Protein AF-A0A8J1JTR0-F1 (afdb_monomer)

pLDDT: mean 87.23, std 12.17, range [31.66, 98.0]

Secondary structure (DSSP, 8-state):
----EEEEEESSS--EEEEE--TTS--------TT--SSEEEEEEE--PPP----TT--PPP---EEEEEEPPP-TTS-EEEEPP--SPPPTTPPPPPPEEEE--HHHHTT-SEEEEEEEEEETTEEEEEEEEEEEPPP----

Foldseek 3Di:
DDKFKKKKAKADPRDIDIFIADPVRDTDDDDDCPPPPDQKMKIKIWGDDWDPDPDPDDDIDDTDMDIDMDGDDDDPQPKDKDWDDDPDDDDPPDDDDIDMDIDAHCSRQPPPQKDKDKDFDDDPHDTPDIDIDIDGDDPPPDD

Radius of gyration: 22.19 Å; Cα contacts (8 Å, |Δi|>4): 187; chains: 1; bounding box: 41×45×72 Å

Mean predicted aligned error: 8.02 Å

Structure (mmCIF, N/CA/C/O backbone):
data_AF-A0A8J1JTR0-F1
#
_entry.id   AF-A0A8J1JTR0-F1
#
loop_
_atom_site.group_PDB
_atom_site.id
_atom_site.type_symbol
_atom_site.label_atom_id
_atom_site.label_alt_id
_atom_site.label_comp_id
_atom_site.label_asym_id
_atom_site.label_entity_id
_atom_site.label_seq_id
_atom_site.pdbx_PDB_ins_code
_atom_site.Cartn_x
_atom_site.Cartn_y
_atom_site.Cartn_z
_atom_site.occupancy
_atom_site.B_iso_or_equiv
_atom_site.auth_seq_id
_atom_site.auth_comp_id
_atom_site.auth_asym_id
_atom_site.auth_atom_id
_atom_site.pdbx_PDB_model_num
ATOM 1 N N . MET A 1 1 ? 17.640 -13.685 -18.617 1.00 59.66 1 MET A N 1
ATOM 2 C CA . MET A 1 1 ? 17.590 -12.347 -19.247 1.00 59.66 1 MET A CA 1
ATOM 3 C C . MET A 1 1 ? 18.596 -11.450 -18.536 1.00 59.66 1 MET A C 1
ATOM 5 O O . MET A 1 1 ? 18.979 -11.799 -17.424 1.00 59.66 1 MET A O 1
ATOM 9 N N . SER A 1 2 ? 19.084 -10.385 -19.178 1.00 79.81 2 SER A N 1
ATOM 10 C CA . SER A 1 2 ? 19.963 -9.410 -18.512 1.00 79.81 2 SER A CA 1
ATOM 11 C C . SER A 1 2 ? 19.136 -8.484 -17.628 1.00 79.81 2 SER A C 1
ATOM 13 O O . SER A 1 2 ? 17.983 -8.205 -17.948 1.00 79.81 2 SER A O 1
ATOM 15 N N . ASN A 1 3 ? 19.740 -8.005 -16.547 1.00 87.62 3 ASN A N 1
ATOM 16 C CA . ASN A 1 3 ? 19.171 -6.945 -15.732 1.00 87.62 3 ASN A CA 1
ATOM 17 C C . ASN A 1 3 ? 19.121 -5.650 -16.552 1.00 87.62 3 ASN A C 1
ATOM 19 O O . ASN A 1 3 ? 20.090 -5.308 -17.235 1.00 87.62 3 ASN A O 1
ATOM 23 N N . GLU A 1 4 ? 18.008 -4.933 -16.467 1.00 90.00 4 GLU A N 1
ATOM 24 C CA . GLU A 1 4 ? 17.755 -3.708 -17.221 1.00 90.00 4 GLU A CA 1
ATOM 25 C C . GLU A 1 4 ? 17.312 -2.588 -16.274 1.00 90.00 4 GLU A C 1
ATOM 27 O O . GLU A 1 4 ? 16.710 -2.836 -15.229 1.00 90.00 4 GLU A O 1
ATOM 32 N N . THR A 1 5 ? 17.608 -1.342 -16.637 1.00 92.56 5 THR A N 1
ATOM 33 C CA . THR A 1 5 ? 17.297 -0.177 -15.802 1.00 92.56 5 THR A CA 1
ATOM 34 C C . THR A 1 5 ? 15.943 0.420 -16.173 1.00 92.56 5 THR A C 1
ATOM 36 O O . THR A 1 5 ? 15.701 0.737 -17.338 1.00 92.56 5 THR A O 1
ATOM 39 N N . VAL A 1 6 ? 15.089 0.636 -15.174 1.00 93.75 6 VAL A N 1
ATOM 40 C CA . VAL A 1 6 ? 13.777 1.284 -15.299 1.00 93.75 6 VAL A CA 1
ATOM 41 C C . VAL A 1 6 ? 13.750 2.522 -14.408 1.00 93.75 6 VAL A C 1
ATOM 43 O O . VAL A 1 6 ? 14.215 2.488 -13.267 1.00 93.75 6 VAL A O 1
ATOM 46 N N . VAL A 1 7 ? 13.195 3.618 -14.921 1.00 94.75 7 VAL A N 1
ATOM 47 C CA . VAL A 1 7 ? 13.020 4.864 -14.165 1.00 94.75 7 VAL A CA 1
ATOM 48 C C . VAL A 1 7 ? 11.548 5.028 -13.809 1.00 94.75 7 VAL A C 1
ATOM 50 O O . VAL A 1 7 ? 10.679 4.995 -14.681 1.00 94.75 7 VAL A O 1
ATOM 53 N N . VAL A 1 8 ? 11.269 5.211 -12.520 1.00 95.44 8 VAL A N 1
ATOM 54 C CA . VAL A 1 8 ? 9.927 5.460 -11.990 1.00 95.44 8 VAL A CA 1
ATOM 55 C C . VAL A 1 8 ? 9.826 6.923 -11.581 1.00 95.44 8 VAL A C 1
ATOM 57 O O . VAL A 1 8 ? 10.503 7.364 -10.658 1.00 95.44 8 VAL A O 1
ATOM 60 N N . TYR A 1 9 ? 8.962 7.669 -12.258 1.00 94.00 9 TYR A N 1
ATOM 61 C CA . TYR A 1 9 ? 8.624 9.052 -11.947 1.00 94.00 9 TYR A CA 1
ATOM 62 C C . TYR A 1 9 ? 7.397 9.093 -11.040 1.00 94.00 9 TYR A C 1
ATOM 64 O O . TYR A 1 9 ? 6.421 8.375 -11.274 1.00 94.00 9 TYR A O 1
ATOM 72 N N . VAL A 1 10 ? 7.431 9.956 -10.030 1.00 92.56 10 VAL A N 1
ATOM 73 C CA . VAL A 1 10 ? 6.381 10.088 -9.020 1.00 92.56 10 VAL A CA 1
ATOM 74 C C . VAL A 1 10 ? 5.921 11.538 -8.962 1.00 92.56 10 VAL A C 1
ATOM 76 O O . VAL A 1 10 ? 6.723 12.451 -8.816 1.00 92.56 10 VAL A O 1
ATOM 79 N N . GLY A 1 11 ? 4.615 11.756 -9.076 1.00 87.88 11 GLY A N 1
ATOM 80 C CA . GLY A 1 11 ? 4.034 13.091 -9.117 1.00 87.88 11 GLY A CA 1
ATOM 81 C C . GLY A 1 11 ? 4.270 13.804 -10.451 1.00 87.88 11 GLY A C 1
ATOM 82 O O . GLY A 1 11 ? 4.359 13.185 -11.513 1.00 87.88 11 GLY A O 1
ATOM 83 N N . ASN A 1 12 ? 4.299 15.136 -10.392 1.00 81.12 12 ASN A N 1
ATOM 84 C CA . ASN A 1 12 ? 4.474 16.018 -11.553 1.00 81.12 12 ASN A CA 1
ATOM 85 C C . ASN A 1 12 ? 5.663 16.980 -11.396 1.00 81.12 12 ASN A C 1
ATOM 87 O O . ASN A 1 12 ? 5.886 17.806 -12.275 1.00 81.12 12 ASN A O 1
ATOM 91 N N . ASP A 1 13 ? 6.400 16.897 -10.290 1.00 82.62 13 ASP A N 1
ATOM 92 C CA . ASP A 1 13 ? 7.518 17.789 -9.957 1.00 82.62 13 ASP A CA 1
ATOM 93 C C . ASP A 1 13 ? 8.872 17.296 -10.501 1.00 82.62 13 ASP A C 1
ATOM 95 O O . ASP A 1 13 ? 9.885 17.972 -10.351 1.00 82.62 13 ASP A O 1
ATOM 99 N N . GLY A 1 14 ? 8.885 16.137 -11.166 1.00 79.75 14 GLY A N 1
ATOM 100 C CA . GLY A 1 14 ? 10.085 15.531 -11.739 1.00 79.75 14 GLY A CA 1
ATOM 101 C C . GLY A 1 14 ? 10.805 14.550 -10.812 1.00 79.75 14 GLY A C 1
ATOM 102 O O . GLY A 1 14 ? 11.809 13.971 -11.239 1.00 79.75 14 GLY A O 1
ATOM 103 N N . THR A 1 15 ? 10.294 14.311 -9.597 1.00 90.25 15 THR A N 1
ATOM 104 C CA . THR A 1 15 ? 10.827 13.290 -8.683 1.00 90.25 15 THR A CA 1
ATOM 105 C C . THR A 1 15 ? 10.875 11.928 -9.373 1.00 90.25 15 THR A C 1
ATOM 107 O O . THR A 1 15 ? 9.874 11.461 -9.924 1.00 90.25 15 THR A O 1
ATOM 110 N N . ASN A 1 16 ? 12.043 11.282 -9.362 1.00 93.81 16 ASN A N 1
ATOM 111 C CA . ASN A 1 16 ? 12.234 9.978 -9.982 1.00 93.81 16 ASN A CA 1
ATOM 112 C C . ASN A 1 16 ? 13.205 9.086 -9.207 1.00 93.81 16 ASN A C 1
ATOM 114 O O . ASN A 1 16 ? 14.038 9.561 -8.437 1.00 93.81 16 ASN A O 1
ATOM 118 N N . PHE A 1 17 ? 13.065 7.784 -9.433 1.00 94.06 17 PHE A N 1
ATOM 119 C CA . PHE A 1 17 ? 13.862 6.740 -8.809 1.00 94.06 17 PHE A CA 1
ATOM 120 C C . PHE A 1 17 ? 14.268 5.704 -9.854 1.00 94.06 17 PHE A C 1
ATOM 122 O O . PHE A 1 17 ? 13.467 5.316 -10.708 1.00 94.06 17 PHE A O 1
ATOM 129 N N . THR A 1 18 ? 15.513 5.248 -9.767 1.00 94.88 18 THR A N 1
ATOM 130 C CA . THR A 1 18 ? 16.089 4.279 -10.699 1.00 94.88 18 THR A CA 1
ATOM 131 C C . THR A 1 18 ? 16.103 2.898 -10.064 1.00 94.88 18 THR A C 1
ATOM 133 O O . THR A 1 18 ? 16.643 2.722 -8.972 1.00 94.88 18 THR A O 1
ATOM 136 N N . TYR A 1 19 ? 15.550 1.918 -10.773 1.00 94.38 19 TYR A N 1
ATOM 137 C CA . TYR A 1 19 ? 15.502 0.521 -10.357 1.00 94.38 19 TYR A CA 1
ATOM 138 C C . TYR A 1 19 ? 16.094 -0.381 -11.430 1.00 94.38 19 TYR A C 1
ATOM 140 O O . TYR A 1 19 ? 16.137 -0.031 -12.610 1.00 94.38 19 TYR A O 1
ATOM 148 N N . THR A 1 20 ? 16.517 -1.565 -11.006 1.00 93.81 20 THR A N 1
ATOM 149 C CA . THR A 1 20 ? 17.078 -2.588 -11.883 1.00 93.81 20 THR A CA 1
ATOM 150 C C . THR A 1 20 ? 16.189 -3.820 -11.828 1.00 93.81 20 THR A C 1
ATOM 152 O O . THR A 1 20 ? 15.873 -4.298 -10.738 1.00 93.81 20 THR A O 1
ATOM 155 N N . THR A 1 21 ? 15.782 -4.328 -12.988 1.00 94.25 21 THR A N 1
ATOM 156 C CA . THR A 1 21 ? 14.960 -5.536 -13.080 1.00 94.25 21 THR A CA 1
ATOM 157 C C . THR A 1 21 ? 15.751 -6.793 -12.732 1.00 94.25 21 THR A C 1
ATOM 159 O O . THR A 1 21 ? 16.964 -6.875 -12.947 1.00 94.25 21 THR A O 1
ATOM 162 N N . GLY A 1 22 ? 15.044 -7.780 -12.183 1.00 91.12 22 GLY A N 1
ATOM 163 C CA . GLY A 1 22 ? 15.535 -9.132 -11.965 1.00 91.12 22 GLY A CA 1
ATOM 164 C C . GLY A 1 22 ? 15.524 -9.983 -13.236 1.00 91.12 22 GLY A C 1
ATOM 165 O O . GLY A 1 22 ? 15.136 -9.549 -14.321 1.00 91.12 22 GLY A O 1
ATOM 166 N N . GLN A 1 23 ? 15.929 -11.246 -13.095 1.00 91.25 23 GLN A N 1
ATOM 167 C CA . GLN A 1 23 ? 16.020 -12.191 -14.217 1.00 91.25 23 GLN A CA 1
ATOM 168 C C . GLN A 1 23 ? 14.666 -12.532 -14.858 1.00 91.25 23 GLN A C 1
ATOM 170 O O . GLN A 1 23 ? 14.637 -12.966 -16.012 1.00 91.25 23 GLN A O 1
ATOM 175 N N . ASP A 1 24 ? 13.579 -12.354 -14.111 1.00 90.19 24 ASP A N 1
ATOM 176 C C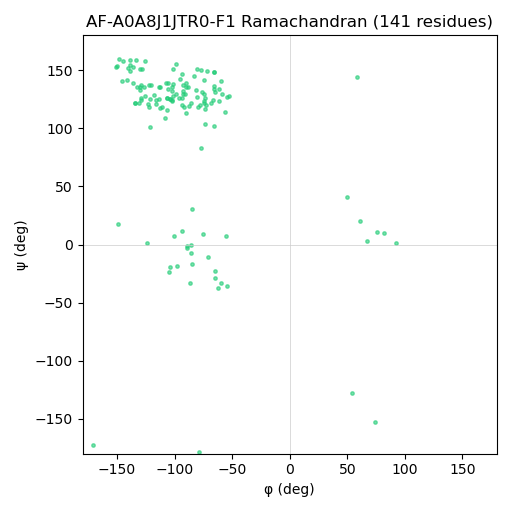A . ASP A 1 24 ? 12.184 -12.517 -14.527 1.00 90.19 24 ASP A CA 1
ATOM 177 C C . ASP A 1 24 ? 11.598 -11.246 -15.174 1.00 90.19 24 ASP A C 1
ATOM 179 O O . ASP A 1 24 ? 10.442 -11.246 -15.590 1.00 90.19 24 ASP A O 1
ATOM 183 N N . GLY A 1 25 ? 12.388 -10.170 -15.271 1.00 90.31 25 GLY A N 1
ATOM 184 C CA . GLY A 1 25 ? 11.978 -8.893 -15.846 1.00 90.31 25 GLY A CA 1
ATOM 185 C C . GLY A 1 25 ? 11.188 -7.990 -14.896 1.00 90.31 25 GLY A C 1
ATOM 186 O O . GLY A 1 25 ? 10.661 -6.977 -15.352 1.00 90.31 25 GLY A O 1
ATOM 187 N N . THR A 1 26 ? 11.101 -8.308 -13.599 1.00 91.69 26 THR A N 1
ATOM 188 C CA . THR A 1 26 ? 10.356 -7.495 -12.624 1.00 91.69 26 THR A CA 1
ATOM 189 C C . THR A 1 26 ? 11.275 -6.615 -11.777 1.00 91.69 26 THR A C 1
ATOM 191 O O . THR A 1 26 ? 12.437 -6.944 -11.543 1.00 91.69 26 THR A O 1
ATOM 194 N N . ALA A 1 27 ? 10.769 -5.465 -11.327 1.00 92.38 27 ALA A N 1
ATOM 195 C CA . ALA A 1 27 ? 11.436 -4.602 -10.356 1.00 92.38 27 ALA A CA 1
ATOM 196 C C . ALA A 1 27 ? 10.422 -4.169 -9.293 1.00 92.38 27 ALA A C 1
ATOM 198 O O . ALA A 1 27 ? 9.395 -3.570 -9.616 1.00 92.38 27 ALA A O 1
ATOM 199 N N . GLU A 1 28 ? 10.708 -4.474 -8.029 1.00 91.38 28 GLU A N 1
ATOM 200 C CA . GLU A 1 28 ? 9.889 -4.039 -6.900 1.00 91.38 28 GLU A CA 1
ATOM 201 C C . GLU A 1 28 ? 10.392 -2.691 -6.377 1.00 91.38 28 GLU A C 1
ATOM 203 O O . GLU A 1 28 ? 11.595 -2.471 -6.220 1.00 91.38 28 GLU A O 1
ATOM 208 N N . PHE A 1 29 ? 9.463 -1.779 -6.100 1.00 91.88 29 PHE A N 1
ATOM 209 C CA . PHE A 1 29 ? 9.767 -0.466 -5.553 1.00 91.88 29 PHE A CA 1
ATOM 210 C C . PHE A 1 29 ? 8.765 -0.069 -4.470 1.00 91.88 29 PHE A C 1
ATOM 212 O O . PHE A 1 29 ? 7.613 -0.501 -4.465 1.00 91.88 29 PHE A O 1
ATOM 219 N N . SER A 1 30 ? 9.208 0.799 -3.563 1.00 90.75 30 SER A N 1
ATOM 220 C CA . SER A 1 30 ? 8.380 1.392 -2.516 1.00 90.75 30 SER A CA 1
ATOM 221 C C . SER A 1 30 ? 8.557 2.904 -2.529 1.00 90.75 30 SER A C 1
ATOM 223 O O . SER A 1 30 ? 9.676 3.398 -2.644 1.00 90.75 30 SER A O 1
ATOM 225 N N . ILE A 1 31 ? 7.448 3.628 -2.397 1.00 89.00 31 ILE A N 1
ATOM 226 C CA . ILE A 1 31 ? 7.406 5.091 -2.404 1.00 89.00 31 ILE A CA 1
ATOM 227 C C . ILE A 1 31 ? 6.978 5.547 -1.013 1.00 89.00 31 ILE A C 1
ATOM 229 O O . ILE A 1 31 ? 5.931 5.119 -0.522 1.00 89.00 31 ILE A O 1
ATOM 233 N N . ASP A 1 32 ? 7.775 6.413 -0.389 1.00 87.19 32 ASP A N 1
ATOM 234 C CA . ASP A 1 32 ? 7.354 7.103 0.827 1.00 87.19 32 ASP A CA 1
ATOM 235 C C . ASP A 1 32 ? 6.307 8.165 0.473 1.00 87.19 32 ASP A C 1
ATOM 237 O O . ASP A 1 32 ? 6.559 9.078 -0.313 1.00 87.19 32 ASP A O 1
ATOM 241 N N . THR A 1 33 ? 5.113 8.023 1.045 1.00 86.38 33 THR A N 1
ATOM 242 C CA . THR A 1 33 ? 3.977 8.921 0.817 1.00 86.38 33 THR A CA 1
ATOM 243 C C . THR A 1 33 ? 3.790 9.940 1.943 1.00 86.38 33 THR A C 1
ATOM 245 O O . THR A 1 33 ? 2.777 10.636 1.961 1.00 86.38 33 THR A O 1
ATOM 248 N N . SER A 1 34 ? 4.712 10.028 2.907 1.00 85.56 34 SER A N 1
ATOM 249 C CA . SER A 1 34 ? 4.594 10.890 4.093 1.00 85.56 34 SER A CA 1
ATOM 250 C C . SER A 1 34 ? 4.456 12.383 3.765 1.00 85.56 34 SER A C 1
ATOM 252 O O . SER A 1 34 ? 3.743 13.106 4.460 1.00 85.56 34 SER A O 1
ATOM 254 N N . SER A 1 35 ? 5.091 12.843 2.686 1.00 83.38 35 SER A N 1
ATOM 255 C CA . SER A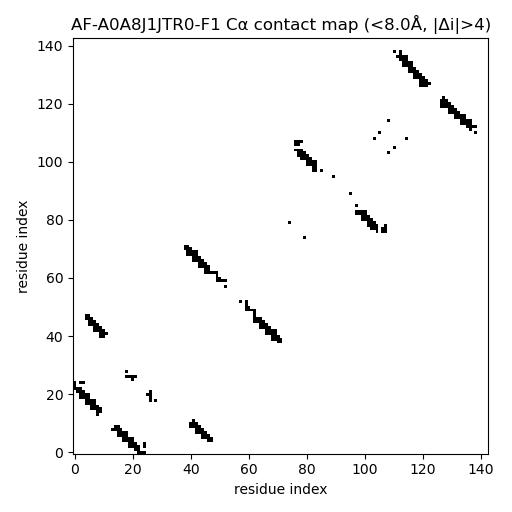 1 35 ? 5.085 14.241 2.239 1.00 83.38 35 SER A CA 1
ATOM 256 C C . SER A 1 35 ? 3.937 14.588 1.283 1.00 83.38 35 SER A C 1
ATOM 258 O O . SER A 1 35 ? 3.808 15.743 0.867 1.00 83.38 35 SER A O 1
ATOM 260 N N . PHE A 1 36 ? 3.099 13.617 0.904 1.00 83.00 36 PHE A N 1
ATOM 261 C CA . PHE A 1 36 ? 2.114 13.813 -0.158 1.00 83.00 36 PHE A CA 1
ATOM 262 C C . PHE A 1 36 ? 0.894 14.562 0.377 1.00 83.00 36 PHE A C 1
ATOM 264 O O . PHE A 1 36 ? 0.171 14.077 1.243 1.00 83.00 36 PHE A O 1
ATOM 271 N N . GLN A 1 37 ? 0.639 15.746 -0.181 1.00 78.94 37 GLN A N 1
ATOM 272 C CA . GLN A 1 37 ? -0.515 16.578 0.186 1.00 78.94 37 GLN A CA 1
ATOM 273 C C . GLN A 1 37 ? -1.698 16.421 -0.782 1.00 78.94 37 GLN A C 1
ATOM 275 O O . GLN A 1 37 ? -2.827 16.787 -0.457 1.00 78.94 37 GLN A O 1
ATOM 280 N N . LEU A 1 38 ? -1.449 15.891 -1.982 1.00 79.75 38 LEU A N 1
ATOM 281 C CA . LEU A 1 38 ? -2.452 15.746 -3.033 1.00 79.75 38 LEU A CA 1
ATOM 282 C C . LEU A 1 38 ? -3.338 14.515 -2.802 1.00 79.75 38 LEU A C 1
ATOM 284 O O . LEU A 1 38 ? -2.904 13.497 -2.268 1.00 79.75 38 LEU A O 1
ATOM 288 N N . SER A 1 39 ? -4.587 14.586 -3.270 1.00 84.94 39 SER A N 1
ATOM 289 C CA . SER A 1 39 ? -5.554 13.479 -3.201 1.00 84.94 39 SER A CA 1
ATOM 290 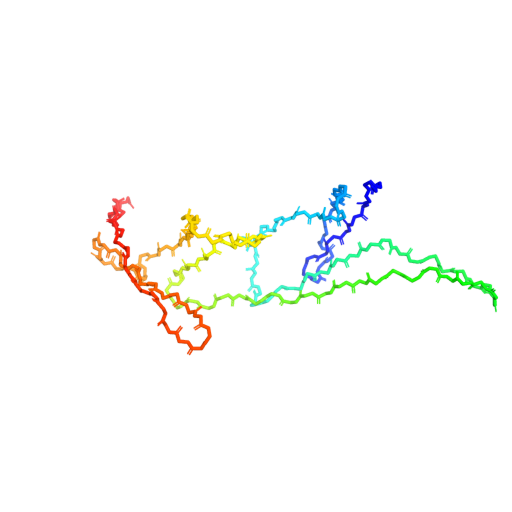C C . SER A 1 39 ? -5.235 12.319 -4.148 1.00 84.94 39 SER A C 1
ATOM 292 O O . SER A 1 39 ? -5.846 11.256 -4.047 1.00 84.94 39 SER A O 1
ATOM 294 N N . SER A 1 40 ? -4.292 12.511 -5.070 1.00 89.44 40 SER A N 1
ATOM 295 C CA . SER A 1 40 ? -3.809 11.482 -5.981 1.00 89.44 40 SER A CA 1
ATOM 296 C C . SER A 1 40 ? -2.354 11.734 -6.360 1.00 89.44 40 SER A C 1
ATOM 298 O O . SER A 1 40 ? -1.883 12.874 -6.346 1.00 89.44 40 SER A O 1
ATOM 300 N N . VAL A 1 41 ? -1.652 10.662 -6.713 1.00 90.81 41 VAL A N 1
ATOM 301 C CA . VAL A 1 41 ? -0.289 10.700 -7.239 1.00 90.81 41 VAL A CA 1
ATOM 302 C C . VAL A 1 41 ? -0.233 9.945 -8.558 1.00 90.81 41 VAL A C 1
ATOM 304 O O . VAL A 1 41 ? -0.781 8.851 -8.694 1.00 90.81 41 VAL A O 1
ATOM 307 N N . ARG A 1 42 ? 0.438 10.537 -9.544 1.00 92.69 42 ARG A N 1
ATOM 308 C CA . ARG A 1 42 ? 0.730 9.889 -10.820 1.00 92.69 42 ARG A CA 1
ATOM 309 C C . ARG A 1 42 ? 2.082 9.192 -10.726 1.00 92.69 42 ARG A C 1
ATOM 311 O O . ARG A 1 42 ? 3.053 9.809 -10.311 1.00 92.69 42 ARG A O 1
ATOM 318 N N . ILE A 1 43 ? 2.133 7.924 -11.099 1.00 94.31 43 ILE A N 1
ATOM 319 C CA . ILE A 1 43 ? 3.340 7.104 -11.154 1.00 94.31 43 ILE A CA 1
ATOM 320 C C . ILE A 1 43 ? 3.544 6.722 -12.613 1.00 94.31 43 ILE A C 1
ATOM 322 O O . ILE A 1 43 ? 2.637 6.168 -13.233 1.00 94.31 43 ILE A O 1
ATOM 326 N N . LYS A 1 44 ? 4.710 7.032 -13.170 1.00 94.75 44 LYS A N 1
ATOM 327 C CA . LYS A 1 44 ? 5.068 6.703 -14.551 1.00 94.75 44 LYS A CA 1
ATOM 328 C C . LYS A 1 44 ? 6.325 5.847 -14.551 1.00 94.75 44 LYS A C 1
ATOM 330 O O . LYS A 1 44 ? 7.335 6.270 -14.003 1.00 94.75 44 LYS A O 1
ATOM 335 N N . ALA A 1 45 ? 6.276 4.683 -15.185 1.00 94.25 45 ALA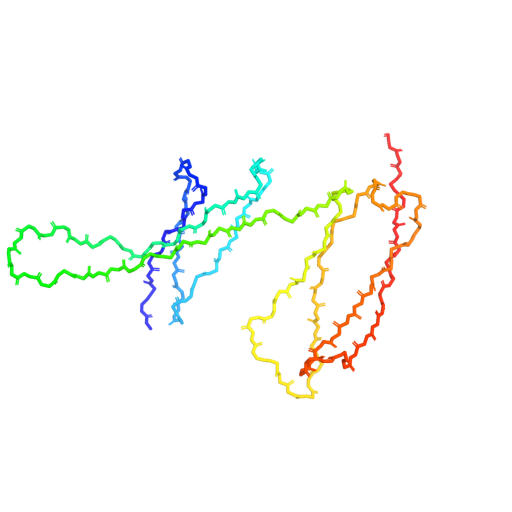 A N 1
ATOM 336 C CA . ALA A 1 45 ? 7.442 3.838 -15.413 1.00 94.25 45 ALA A CA 1
ATOM 337 C C . ALA A 1 45 ? 7.913 3.997 -16.863 1.00 94.25 45 ALA A C 1
ATOM 339 O O . ALA A 1 45 ? 7.104 3.946 -17.791 1.00 94.25 45 ALA A O 1
ATOM 340 N N . SER A 1 46 ? 9.215 4.199 -17.049 1.00 92.62 46 SER A N 1
ATOM 341 C CA . SER A 1 46 ? 9.846 4.353 -18.360 1.00 92.62 46 SER A CA 1
ATOM 342 C C . SER A 1 46 ? 11.056 3.429 -18.472 1.00 92.62 46 SER A C 1
ATOM 344 O O . SER A 1 46 ? 11.886 3.357 -17.559 1.00 92.62 46 SER A O 1
ATOM 346 N N . TYR A 1 47 ? 11.141 2.710 -19.591 1.00 88.75 47 TYR A N 1
ATOM 347 C CA . TYR A 1 47 ? 12.230 1.793 -19.916 1.00 88.75 47 TYR A CA 1
ATOM 348 C C . TYR A 1 47 ? 12.889 2.233 -21.221 1.00 88.75 47 TYR A C 1
ATOM 350 O O . TYR A 1 47 ? 12.370 1.937 -22.287 1.00 88.75 47 TYR A O 1
ATOM 358 N N . LYS A 1 48 ? 14.046 2.901 -21.122 1.00 84.00 48 LYS A N 1
ATOM 359 C CA . LYS A 1 48 ? 14.776 3.522 -22.245 1.00 84.00 48 LYS A CA 1
ATOM 360 C C . LYS A 1 48 ? 13.943 4.569 -23.002 1.00 84.00 48 LYS A C 1
ATOM 362 O O . LYS A 1 48 ? 12.746 4.455 -23.224 1.00 84.00 48 LYS A O 1
ATOM 367 N N . THR A 1 49 ? 14.607 5.616 -23.458 1.00 72.06 49 THR A N 1
ATOM 368 C CA . THR A 1 49 ? 14.047 6.516 -24.471 1.00 72.06 49 THR A CA 1
ATOM 369 C C . THR A 1 49 ? 14.503 6.033 -25.838 1.00 72.06 49 THR A C 1
ATOM 371 O O . THR A 1 49 ? 15.682 5.736 -26.014 1.00 72.06 49 THR A O 1
ATOM 374 N N . GLY A 1 50 ? 13.580 5.919 -26.796 1.00 65.88 50 GLY A N 1
ATOM 375 C CA . GLY A 1 50 ? 13.944 5.604 -28.178 1.00 65.88 50 GLY A CA 1
ATOM 376 C C . GLY A 1 50 ? 14.875 6.674 -28.752 1.00 65.88 50 GLY A C 1
ATOM 377 O O . GLY A 1 50 ? 14.689 7.864 -28.489 1.00 65.88 50 GLY A O 1
ATOM 378 N N . ASP A 1 51 ? 15.868 6.259 -29.536 1.00 66.50 51 ASP A N 1
ATOM 379 C CA . ASP A 1 51 ? 16.766 7.193 -30.212 1.00 66.50 51 ASP A CA 1
ATOM 380 C C . ASP A 1 51 ? 15.995 7.990 -31.272 1.00 66.50 51 ASP A C 1
ATOM 382 O O . ASP A 1 51 ? 15.377 7.430 -32.183 1.00 66.50 51 ASP A O 1
ATOM 386 N N . TYR A 1 52 ? 16.034 9.321 -31.179 1.00 60.44 52 TYR A N 1
ATOM 387 C CA . TYR A 1 52 ? 15.437 10.191 -32.189 1.00 60.44 52 TYR A CA 1
ATOM 388 C C . TYR A 1 52 ? 16.345 10.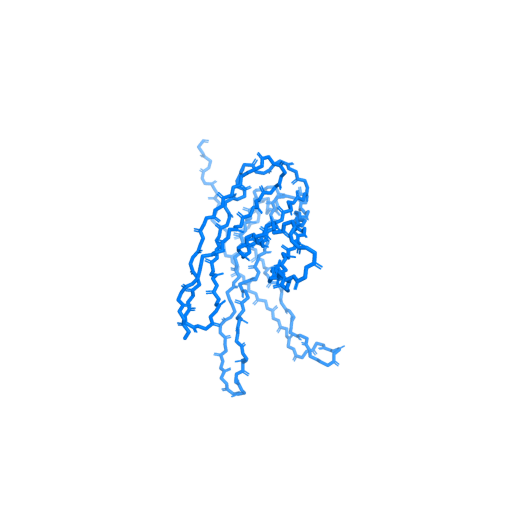246 -33.426 1.00 60.44 52 TYR A C 1
ATOM 390 O O . TYR A 1 52 ? 17.169 11.146 -33.583 1.00 60.44 52 TYR A O 1
ATOM 398 N N . CYS A 1 53 ? 16.228 9.256 -34.310 1.00 61.72 53 CYS A N 1
ATOM 399 C CA . CYS A 1 53 ? 16.952 9.238 -35.578 1.00 61.72 53 CYS A CA 1
ATOM 400 C C . CYS A 1 53 ? 16.127 9.916 -36.681 1.00 61.72 53 CYS A C 1
ATOM 402 O O . CYS A 1 53 ? 15.111 9.397 -37.132 1.00 61.72 53 CYS A O 1
ATOM 404 N N . SER A 1 54 ? 16.601 11.062 -37.171 1.00 60.69 54 SER A N 1
ATOM 405 C CA . SER A 1 54 ? 15.971 11.883 -38.220 1.00 60.69 54 SER A CA 1
ATOM 406 C C . SER A 1 54 ? 16.103 11.324 -39.652 1.00 60.69 54 SER A C 1
ATOM 408 O O . SER A 1 54 ? 15.777 12.007 -40.622 1.00 60.69 54 SER A O 1
ATOM 410 N N . GLY A 1 55 ? 16.586 10.088 -39.820 1.00 60.75 55 GLY A N 1
ATOM 411 C CA . GLY A 1 55 ? 16.790 9.459 -41.126 1.00 60.75 55 GLY A CA 1
ATOM 412 C C . GLY A 1 55 ? 15.526 8.773 -41.650 1.00 60.75 55 GLY A C 1
ATOM 413 O O . GLY A 1 55 ? 15.033 7.834 -41.037 1.00 60.75 55 GLY A O 1
ATOM 414 N N . HIS A 1 56 ? 15.053 9.177 -42.832 1.00 58.16 56 HIS A N 1
ATOM 415 C CA . HIS A 1 56 ? 13.783 8.782 -43.475 1.00 58.16 56 HIS A CA 1
ATOM 416 C C . HIS A 1 56 ? 13.501 7.270 -43.704 1.00 58.16 56 HIS A C 1
ATOM 418 O O . HIS A 1 56 ? 12.523 6.948 -44.377 1.00 58.16 56 HIS A O 1
ATOM 424 N N . ARG A 1 57 ? 14.315 6.323 -43.210 1.00 56.00 57 ARG A N 1
ATOM 425 C CA . ARG A 1 57 ? 14.216 4.889 -43.566 1.00 56.00 57 ARG A CA 1
ATOM 426 C C . ARG A 1 57 ? 14.625 3.867 -42.490 1.00 56.00 57 ARG A C 1
ATOM 428 O O . ARG A 1 57 ? 14.850 2.711 -42.836 1.00 56.00 57 ARG A O 1
ATOM 435 N N . TRP A 1 58 ? 14.712 4.237 -41.213 1.00 62.41 58 TRP A N 1
ATOM 436 C CA . TRP A 1 58 ? 15.154 3.308 -40.159 1.00 62.41 58 TRP A CA 1
ATOM 437 C C . TRP A 1 58 ? 14.016 3.000 -39.177 1.00 62.41 58 TRP A C 1
ATOM 439 O O . TRP A 1 58 ? 13.277 3.897 -38.782 1.00 62.41 58 TRP A O 1
ATOM 449 N N . LEU A 1 59 ? 13.857 1.722 -38.813 1.00 66.44 59 LEU A N 1
ATOM 450 C CA . LEU A 1 59 ? 12.927 1.273 -37.772 1.00 66.44 59 LEU A CA 1
ATOM 451 C C . LEU A 1 59 ? 13.498 1.668 -36.404 1.00 66.44 59 LEU A C 1
ATOM 453 O O . LEU A 1 59 ? 14.428 1.029 -35.915 1.00 66.44 59 LEU A O 1
ATOM 457 N N . THR A 1 60 ? 12.957 2.721 -35.796 1.00 68.31 60 THR A N 1
ATOM 458 C CA . THR A 1 60 ? 13.304 3.101 -34.423 1.00 68.31 60 THR A CA 1
ATOM 459 C C . THR A 1 60 ? 12.609 2.166 -33.439 1.00 68.31 60 THR A C 1
ATOM 461 O O . THR A 1 60 ? 11.400 1.949 -33.534 1.00 68.31 60 THR A O 1
ATOM 464 N N . ALA A 1 61 ? 13.360 1.625 -32.478 1.00 74.81 61 ALA A N 1
ATOM 465 C CA . ALA A 1 61 ? 12.775 0.878 -31.372 1.00 74.81 61 ALA A CA 1
ATOM 466 C C . ALA A 1 61 ? 11.847 1.798 -30.562 1.00 74.81 61 ALA A C 1
ATOM 468 O O . ALA A 1 61 ? 12.268 2.855 -30.087 1.00 74.81 61 ALA A O 1
ATOM 469 N N . SER A 1 62 ? 10.583 1.399 -30.422 1.00 75.75 62 SER A N 1
ATOM 470 C CA . SER A 1 62 ? 9.623 2.066 -29.548 1.00 75.75 62 SER A CA 1
ATOM 471 C C . SER A 1 62 ? 9.577 1.322 -28.221 1.00 75.75 62 SER A C 1
ATOM 473 O O . SER A 1 62 ? 9.389 0.105 -28.200 1.00 75.75 62 SER A O 1
ATOM 475 N N . TYR A 1 63 ? 9.776 2.054 -27.131 1.00 85.94 63 TYR A N 1
ATOM 476 C CA . TYR A 1 63 ? 9.647 1.535 -25.779 1.00 85.94 63 TYR A CA 1
ATOM 477 C C . TYR A 1 63 ? 8.425 2.183 -25.139 1.00 85.94 63 TYR A C 1
ATOM 479 O O . TYR A 1 63 ? 8.349 3.409 -25.044 1.00 85.94 63 TYR A O 1
ATOM 487 N N . GLU A 1 64 ? 7.446 1.363 -24.764 1.00 85.62 64 GLU A N 1
ATOM 488 C CA . GLU A 1 64 ? 6.224 1.858 -24.142 1.00 85.62 64 GLU A CA 1
ATOM 489 C C . GLU A 1 64 ? 6.476 2.283 -22.695 1.00 85.62 64 GLU A C 1
ATOM 491 O O . GLU A 1 64 ? 7.211 1.644 -21.940 1.00 85.62 64 GLU A O 1
ATOM 496 N N . GLU A 1 65 ? 5.819 3.371 -22.312 1.00 91.44 65 GLU A N 1
ATOM 497 C CA . GLU A 1 65 ? 5.771 3.853 -20.939 1.00 91.44 65 GLU A CA 1
ATOM 498 C C . GLU A 1 65 ? 4.385 3.544 -20.369 1.00 91.44 65 GLU A C 1
ATOM 500 O O . GLU A 1 65 ? 3.380 3.754 -21.052 1.00 91.44 65 GLU A O 1
ATOM 505 N N . ASP A 1 66 ? 4.309 3.109 -19.109 1.00 92.75 66 ASP A N 1
ATOM 506 C CA . ASP A 1 66 ? 3.026 2.963 -18.408 1.00 92.75 66 ASP A CA 1
ATOM 507 C C . ASP A 1 66 ? 2.883 4.059 -17.354 1.00 92.75 66 ASP A C 1
ATOM 509 O O . ASP A 1 66 ? 3.829 4.418 -16.649 1.00 92.75 66 ASP A O 1
ATOM 513 N N . THR A 1 67 ? 1.679 4.610 -17.248 1.00 94.62 67 THR A N 1
ATOM 514 C CA . THR A 1 67 ? 1.342 5.650 -16.281 1.00 94.62 67 THR A CA 1
ATOM 515 C C . THR A 1 67 ? 0.083 5.262 -15.526 1.00 94.62 67 THR A C 1
ATOM 517 O O . THR A 1 67 ? -0.983 5.060 -16.107 1.00 94.62 67 THR A O 1
ATOM 520 N N . ARG A 1 68 ? 0.186 5.222 -14.199 1.00 94.75 68 ARG A N 1
ATOM 521 C CA . ARG A 1 68 ? -0.913 4.906 -13.288 1.00 94.75 68 ARG A CA 1
ATOM 522 C C . ARG A 1 68 ? -1.133 6.045 -12.314 1.00 94.7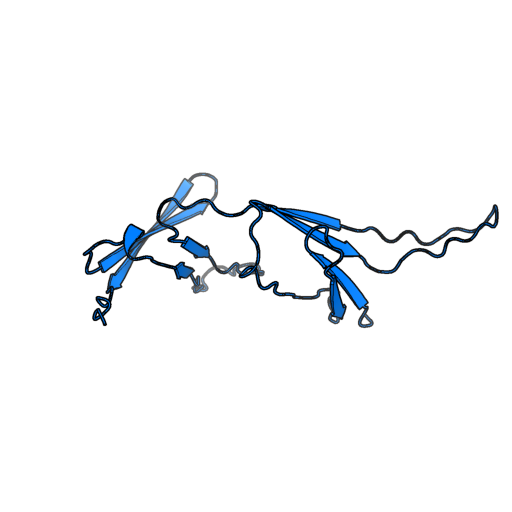5 68 ARG A C 1
ATOM 524 O O . ARG A 1 68 ? -0.189 6.590 -11.757 1.00 94.75 68 ARG A O 1
ATOM 531 N N . THR A 1 69 ? -2.393 6.374 -12.071 1.00 93.00 69 THR A N 1
ATOM 532 C CA . THR A 1 69 ? -2.770 7.320 -11.021 1.00 93.00 69 THR A CA 1
ATOM 533 C C . THR A 1 69 ? -3.292 6.541 -9.826 1.00 93.00 69 THR A C 1
ATOM 535 O O . THR A 1 69 ? -4.231 5.755 -9.955 1.00 93.00 69 THR A O 1
ATOM 538 N N . VAL A 1 70 ? -2.684 6.760 -8.665 1.00 91.31 70 VAL A N 1
ATOM 539 C CA . VAL A 1 70 ? -3.094 6.171 -7.392 1.00 91.31 70 VAL A CA 1
ATOM 540 C C . VAL A 1 70 ? -3.799 7.245 -6.578 1.00 91.31 70 VAL A C 1
ATOM 542 O O . VAL A 1 70 ? -3.251 8.322 -6.353 1.00 91.31 70 VAL A O 1
ATOM 545 N N . ASN A 1 71 ? -5.022 6.957 -6.141 1.00 90.25 71 ASN A N 1
ATOM 546 C CA . ASN A 1 71 ? -5.813 7.871 -5.325 1.00 90.25 71 ASN A CA 1
ATOM 547 C C . ASN A 1 71 ? -5.616 7.575 -3.839 1.00 90.25 71 ASN A C 1
ATOM 549 O O . ASN A 1 71 ? -5.474 6.419 -3.434 1.00 90.25 71 ASN A O 1
ATOM 553 N N . HIS A 1 72 ? -5.665 8.619 -3.020 1.00 87.69 72 HIS A N 1
ATOM 554 C CA . HIS A 1 72 ? -5.669 8.483 -1.575 1.00 87.69 72 HIS A CA 1
ATOM 555 C C . HIS A 1 72 ? -6.961 7.789 -1.121 1.00 87.69 72 HIS A C 1
ATOM 557 O O . HIS A 1 72 ? -8.065 8.141 -1.542 1.00 87.69 72 HIS A O 1
ATOM 563 N N . PHE A 1 73 ? -6.825 6.807 -0.234 1.00 87.25 73 PHE A N 1
ATOM 564 C CA . PHE A 1 73 ? -7.958 6.247 0.483 1.00 87.25 73 PHE A CA 1
ATOM 565 C C . PHE A 1 73 ? -8.519 7.289 1.458 1.00 87.25 73 PHE A C 1
ATOM 567 O O . PHE A 1 73 ? -7.810 7.762 2.340 1.00 87.25 73 PHE A O 1
ATOM 574 N N . TYR A 1 74 ? -9.795 7.646 1.328 1.00 87.06 74 TYR A N 1
ATOM 575 C CA . TYR A 1 74 ? -10.413 8.596 2.247 1.00 87.06 74 TYR A CA 1
ATOM 576 C C . TYR A 1 74 ? -10.831 7.912 3.553 1.00 87.06 74 TYR A C 1
ATOM 578 O O . TYR A 1 74 ? -11.595 6.949 3.546 1.00 87.06 74 TYR A O 1
ATOM 586 N N . SER A 1 75 ? -10.387 8.463 4.684 1.00 89.56 75 SER A N 1
ATOM 587 C CA . SER A 1 75 ? -10.859 8.081 6.014 1.00 89.56 75 SER A CA 1
ATOM 588 C C . SER A 1 75 ? -11.139 9.318 6.852 1.00 89.56 75 SER A C 1
ATOM 590 O O . SER A 1 75 ? -10.245 10.127 7.102 1.00 89.56 75 SER A O 1
ATOM 592 N N . ARG A 1 76 ? -12.380 9.453 7.331 1.00 91.44 76 ARG A N 1
ATOM 593 C CA . ARG A 1 76 ? -12.790 10.587 8.172 1.00 91.44 76 ARG A CA 1
ATOM 594 C C . ARG A 1 76 ? -12.021 10.637 9.495 1.00 91.44 76 ARG A C 1
ATOM 596 O O . ARG A 1 76 ? -11.695 11.722 9.960 1.00 91.44 76 ARG A O 1
ATOM 603 N N . SER A 1 77 ? -11.734 9.480 10.088 1.00 93.44 77 SER A N 1
ATOM 604 C CA . SER A 1 77 ? -10.976 9.378 11.337 1.00 93.44 77 SER A CA 1
ATOM 605 C C . SER A 1 77 ? -9.465 9.370 11.125 1.00 93.44 77 SER A C 1
ATOM 607 O O . SER A 1 77 ? -8.731 9.426 12.100 1.00 93.44 77 SER A O 1
ATOM 609 N N . LYS A 1 78 ? -8.982 9.300 9.876 1.00 91.44 78 LYS A N 1
ATOM 610 C CA . LYS A 1 78 ? -7.571 9.026 9.549 1.00 91.44 78 LYS A CA 1
ATOM 611 C C . LYS A 1 78 ? -7.081 7.657 10.053 1.00 91.44 78 LYS A C 1
ATOM 613 O O . LYS A 1 78 ? -5.879 7.440 10.165 1.00 91.44 78 LYS A O 1
ATOM 618 N N . SER A 1 79 ? -8.000 6.729 10.323 1.00 92.25 79 SER A N 1
ATOM 619 C CA . SER A 1 79 ? -7.682 5.312 10.517 1.00 92.25 79 SER A CA 1
ATOM 620 C C . SER A 1 79 ? -7.748 4.569 9.185 1.00 92.25 79 SER A C 1
ATOM 622 O O . SER A 1 79 ? -8.675 4.786 8.401 1.00 92.25 79 SER A O 1
ATOM 624 N N . PHE A 1 80 ? -6.807 3.664 8.942 1.00 92.62 80 PHE A N 1
ATOM 625 C CA . PHE A 1 80 ? -6.642 2.961 7.672 1.00 92.62 80 PHE A CA 1
ATOM 626 C C . PHE A 1 80 ? -6.390 1.473 7.887 1.00 92.62 80 PHE A C 1
ATOM 628 O O . PHE A 1 80 ? -5.819 1.064 8.897 1.00 92.62 80 PHE A O 1
ATOM 635 N N . LEU A 1 81 ? -6.773 0.672 6.895 1.00 93.38 81 LEU A N 1
ATOM 636 C CA . LEU A 1 81 ? -6.469 -0.750 6.823 1.00 93.38 81 LEU A CA 1
ATOM 637 C C . LEU A 1 81 ? -5.949 -1.078 5.425 1.00 93.38 81 LEU A C 1
ATOM 639 O O . LEU A 1 81 ? -6.510 -0.625 4.428 1.00 93.38 81 LEU A O 1
ATOM 643 N N . LYS A 1 82 ? -4.882 -1.871 5.355 1.00 93.88 82 LYS A N 1
ATOM 644 C CA . LYS A 1 82 ? -4.266 -2.325 4.109 1.00 93.88 82 LYS A CA 1
ATOM 645 C C . LYS A 1 82 ? -4.049 -3.830 4.169 1.00 93.88 82 LYS A C 1
ATOM 647 O O . LYS A 1 82 ? -3.328 -4.333 5.027 1.00 93.88 82 LYS A O 1
ATOM 652 N N . LEU A 1 83 ? -4.639 -4.539 3.215 1.00 93.94 83 LEU A N 1
ATOM 653 C CA . LEU A 1 83 ? -4.321 -5.940 2.961 1.00 93.94 83 LEU A CA 1
ATOM 654 C C . LEU A 1 83 ? -2.966 -6.013 2.256 1.00 93.94 83 LEU A C 1
ATOM 656 O O . LEU A 1 83 ? -2.754 -5.318 1.260 1.00 93.94 83 LEU A O 1
ATOM 660 N N . GLN A 1 84 ? -2.053 -6.839 2.763 1.00 93.38 84 GLN A N 1
ATOM 661 C CA . GLN A 1 84 ? -0.838 -7.173 2.030 1.00 93.38 84 GLN A CA 1
ATOM 662 C C . GLN A 1 84 ? -1.219 -8.122 0.884 1.00 93.38 84 GLN A C 1
ATOM 664 O O . GLN A 1 84 ? -1.711 -9.221 1.160 1.00 93.38 84 GLN A O 1
ATOM 669 N N . PRO A 1 85 ? -1.032 -7.720 -0.385 1.00 91.56 85 PRO A N 1
ATOM 670 C CA . PRO A 1 85 ? -1.323 -8.594 -1.510 1.00 91.56 85 PRO A CA 1
ATOM 671 C C . PRO A 1 85 ? -0.380 -9.800 -1.522 1.00 91.56 85 PRO A C 1
ATOM 673 O O . PRO A 1 85 ? 0.781 -9.712 -1.123 1.00 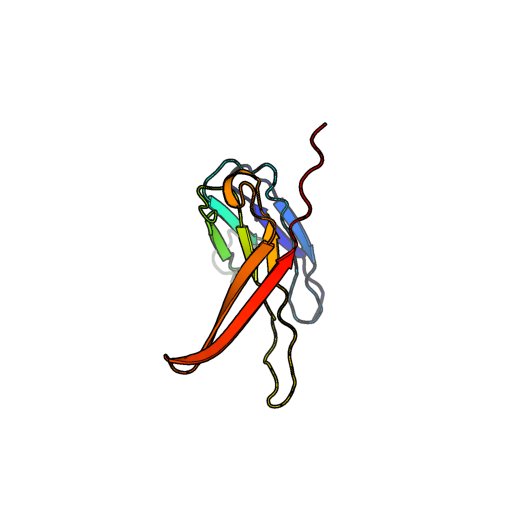91.56 85 PRO A O 1
ATOM 676 N N . ILE A 1 86 ? -0.890 -10.925 -2.015 1.00 91.56 86 ILE A N 1
ATOM 677 C CA . ILE A 1 86 ? -0.110 -12.134 -2.274 1.00 91.56 86 ILE A CA 1
ATOM 678 C C . ILE A 1 86 ? 0.011 -12.258 -3.791 1.00 91.56 86 ILE A C 1
ATOM 680 O O . ILE A 1 86 ? -0.971 -12.529 -4.478 1.00 91.56 86 ILE A O 1
ATOM 684 N N . HIS A 1 87 ? 1.212 -12.025 -4.322 1.00 88.44 87 HIS A N 1
ATOM 685 C CA . HIS A 1 87 ? 1.479 -11.950 -5.766 1.00 88.44 87 HIS A CA 1
ATOM 686 C C . HIS A 1 87 ? 1.727 -13.317 -6.424 1.00 88.44 87 HIS A C 1
ATOM 688 O O . HIS A 1 87 ? 2.470 -13.426 -7.393 1.00 88.44 87 HIS A O 1
ATOM 694 N N . ARG A 1 88 ? 1.101 -14.375 -5.903 1.00 89.75 88 ARG A N 1
ATOM 695 C CA . ARG A 1 88 ? 1.210 -15.737 -6.437 1.00 89.75 88 ARG A CA 1
ATOM 696 C C . ARG A 1 88 ? -0.135 -16.442 -6.426 1.00 89.75 88 ARG A C 1
ATOM 698 O O . ARG A 1 88 ? -1.019 -16.109 -5.639 1.00 89.75 88 ARG A O 1
ATOM 705 N N . THR A 1 89 ? -0.252 -17.464 -7.263 1.00 91.62 89 THR A N 1
ATOM 706 C CA . THR A 1 89 ? -1.388 -18.381 -7.224 1.00 91.62 89 THR A CA 1
ATOM 707 C C . THR A 1 89 ? -1.374 -19.152 -5.904 1.00 91.62 89 THR A C 1
ATOM 709 O O . THR A 1 89 ? -0.336 -19.667 -5.480 1.00 91.62 89 THR A O 1
ATOM 712 N N . LEU A 1 90 ? -2.524 -19.202 -5.234 1.00 93.06 90 LEU A N 1
ATOM 713 C CA . LEU A 1 90 ? -2.701 -19.997 -4.025 1.00 93.06 90 LEU A CA 1
ATOM 714 C C . LEU A 1 90 ? -2.977 -21.449 -4.409 1.00 93.06 90 LEU A C 1
ATOM 716 O O . LEU A 1 90 ? -3.809 -21.721 -5.276 1.00 93.06 90 LEU A O 1
ATOM 720 N N . GLU A 1 91 ? -2.284 -22.372 -3.757 1.00 94.50 91 GLU A N 1
ATOM 721 C CA . GLU A 1 91 ? -2.481 -23.803 -3.961 1.00 94.50 91 GLU A CA 1
ATOM 722 C C . GLU A 1 91 ? -3.658 -24.307 -3.125 1.00 94.50 91 GLU A C 1
ATOM 724 O O . GLU A 1 91 ? -3.915 -23.839 -2.012 1.00 94.50 91 GLU A O 1
ATOM 729 N N . CYS A 1 92 ? -4.400 -25.275 -3.662 1.00 93.69 92 CYS A N 1
ATOM 730 C CA . CYS A 1 92 ? -5.494 -25.889 -2.922 1.00 93.69 92 CYS A CA 1
ATOM 731 C C . CYS A 1 92 ? -4.962 -26.662 -1.708 1.00 93.69 92 CYS A C 1
ATOM 733 O O . CYS A 1 92 ? -3.892 -27.256 -1.765 1.00 93.69 92 CYS A O 1
ATOM 735 N N . GLN A 1 93 ? -5.757 -26.707 -0.635 1.00 94.00 93 GLN A N 1
ATOM 736 C CA . GLN A 1 93 ? -5.467 -27.450 0.605 1.00 94.00 93 GLN A CA 1
ATOM 737 C C . GLN A 1 93 ? -4.274 -26.928 1.428 1.00 94.00 93 GLN A C 1
ATOM 739 O O . GLN A 1 93 ? -3.981 -27.491 2.480 1.00 94.00 93 GLN A O 1
ATOM 744 N N . ILE A 1 94 ? -3.642 -25.826 1.015 1.00 94.38 94 ILE A N 1
ATOM 745 C CA . ILE A 1 94 ? -2.625 -25.127 1.805 1.00 94.38 94 ILE A CA 1
ATOM 746 C C . ILE A 1 94 ? -3.269 -23.929 2.504 1.00 94.38 94 ILE A C 1
ATOM 748 O O . ILE A 1 94 ? -3.957 -23.122 1.880 1.00 94.38 94 ILE A O 1
ATOM 752 N N . VAL A 1 95 ? -3.053 -23.819 3.817 1.00 92.75 95 VAL A N 1
ATOM 753 C CA . VAL A 1 95 ? -3.519 -22.669 4.601 1.00 92.75 95 VAL A CA 1
ATOM 754 C C . VAL A 1 95 ? -2.577 -21.498 4.369 1.00 92.75 95 VAL A C 1
ATOM 756 O O . VAL A 1 95 ? -1.394 -21.572 4.693 1.00 92.75 95 VAL A O 1
ATOM 759 N N . GLU A 1 96 ? -3.125 -20.401 3.855 1.00 92.62 96 GLU A N 1
ATOM 760 C CA . GLU A 1 96 ? -2.367 -19.187 3.588 1.00 92.62 96 GLU A CA 1
ATOM 761 C C . GLU A 1 96 ? -2.604 -18.128 4.664 1.00 92.62 96 GLU A C 1
ATOM 763 O O . GLU A 1 96 ? -3.740 -17.846 5.051 1.00 92.62 96 GLU A O 1
ATOM 768 N N . LYS A 1 97 ? -1.526 -17.483 5.118 1.00 92.88 97 LYS A N 1
ATOM 769 C CA . LYS A 1 97 ? -1.628 -16.346 6.032 1.00 92.88 97 LYS A CA 1
ATOM 770 C C . LYS A 1 97 ? -1.793 -15.046 5.248 1.00 92.88 97 LYS A C 1
ATOM 772 O O . LYS A 1 97 ? -0.888 -14.624 4.535 1.00 92.88 97 LYS A O 1
ATOM 777 N N . VAL A 1 98 ? -2.909 -14.356 5.466 1.00 92.94 98 VAL A N 1
ATOM 778 C CA . VAL A 1 98 ? -3.135 -13.002 4.942 1.00 92.94 98 VAL A CA 1
ATOM 779 C C . VAL A 1 98 ? -2.708 -11.976 5.988 1.00 92.94 98 VAL A C 1
ATOM 781 O O . VAL A 1 98 ? -3.249 -11.943 7.093 1.00 92.94 98 VAL A O 1
ATOM 784 N N . ASN A 1 99 ? -1.739 -11.128 5.644 1.00 94.69 99 ASN A N 1
ATOM 785 C CA . ASN A 1 99 ? -1.295 -10.054 6.529 1.00 94.69 99 ASN A CA 1
ATOM 786 C C . ASN A 1 99 ? -2.133 -8.792 6.309 1.00 94.69 99 ASN A 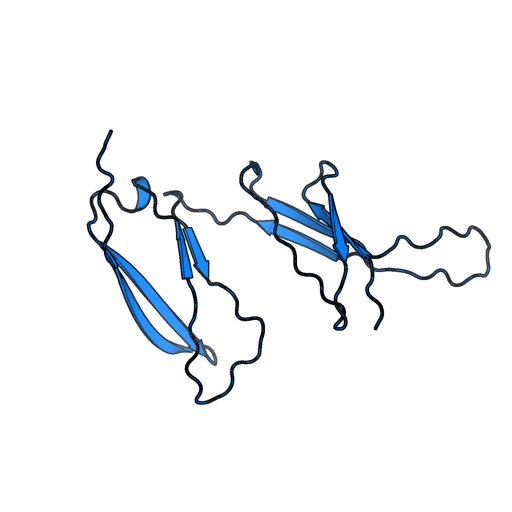C 1
ATOM 788 O O . ASN A 1 99 ? -2.380 -8.376 5.175 1.00 94.69 99 ASN A O 1
ATOM 792 N N . VAL A 1 100 ? -2.535 -8.167 7.413 1.00 94.81 100 VAL A N 1
ATOM 793 C CA . VAL A 1 100 ? -3.316 -6.931 7.424 1.00 94.81 100 VAL A CA 1
ATOM 794 C C . VAL A 1 100 ? -2.558 -5.890 8.231 1.00 94.81 100 VAL A C 1
ATOM 796 O O . VAL A 1 100 ? -2.286 -6.093 9.412 1.00 94.81 100 VAL A O 1
ATOM 799 N N . HIS A 1 101 ? -2.235 -4.773 7.592 1.00 94.88 101 HIS A N 1
ATOM 800 C CA . HIS A 1 101 ? -1.643 -3.608 8.238 1.00 94.88 101 HIS A CA 1
ATOM 801 C C . HIS A 1 101 ? -2.741 -2.622 8.602 1.00 94.88 101 HIS A C 1
ATOM 803 O O . HIS A 1 101 ? -3.694 -2.442 7.840 1.00 94.88 101 HIS A O 1
ATOM 809 N N . TYR A 1 102 ? -2.609 -1.964 9.746 1.00 94.06 102 TYR A N 1
ATOM 810 C CA . TYR A 1 102 ? -3.583 -0.982 10.200 1.00 94.06 102 TYR A CA 1
ATOM 811 C C . TYR A 1 102 ? -2.902 0.243 10.805 1.00 94.06 102 TYR A C 1
ATOM 813 O O . TYR A 1 102 ? -1.838 0.156 11.412 1.00 94.06 102 TYR A O 1
ATOM 821 N N . ILE A 1 103 ? -3.571 1.381 10.663 1.00 93.06 103 ILE A N 1
ATOM 822 C CA . ILE A 1 103 ? -3.312 2.609 11.409 1.00 93.06 103 ILE A CA 1
ATOM 823 C C . ILE A 1 103 ? -4.629 2.942 12.098 1.00 93.06 103 ILE A C 1
ATOM 825 O O . ILE A 1 103 ? -5.642 3.129 11.428 1.00 93.06 103 ILE A O 1
ATOM 829 N N . LEU A 1 104 ? -4.635 2.973 13.426 1.00 93.12 104 LEU A N 1
ATOM 830 C CA . LEU A 1 104 ? -5.809 3.328 14.216 1.00 93.12 104 LEU A CA 1
ATOM 831 C C . LEU A 1 104 ? -5.503 4.604 14.991 1.00 93.12 104 LEU A C 1
ATOM 833 O O . LEU A 1 104 ? -4.551 4.643 15.767 1.00 93.12 104 LEU A O 1
ATOM 837 N N . THR A 1 105 ? -6.295 5.644 14.766 1.00 92.94 105 THR A N 1
ATOM 838 C CA . THR A 1 105 ? -6.140 6.941 15.426 1.00 92.94 105 THR A CA 1
ATOM 839 C C . THR A 1 105 ? -7.101 7.081 16.606 1.00 92.94 105 THR A C 1
ATOM 841 O O . THR A 1 105 ? -8.168 6.452 16.600 1.00 92.94 105 THR A O 1
ATOM 844 N N . PRO A 1 106 ? -6.778 7.931 17.601 1.00 91.31 106 PRO A N 1
ATOM 845 C CA . PRO A 1 106 ? -7.682 8.234 18.709 1.00 91.31 106 PRO A CA 1
ATOM 846 C C . PRO A 1 106 ? -9.057 8.730 18.247 1.00 91.31 106 PRO A C 1
ATOM 848 O O . PRO A 1 106 ? -10.066 8.353 18.830 1.00 91.31 106 PRO A O 1
ATOM 851 N N . GLU A 1 107 ? -9.132 9.500 17.159 1.00 92.38 107 GLU A N 1
ATOM 852 C CA . GLU A 1 107 ? -10.402 9.964 16.589 1.00 92.38 107 GLU A CA 1
ATOM 853 C C . GLU A 1 107 ? -11.262 8.812 16.053 1.00 92.38 107 GLU A C 1
ATOM 855 O O . GLU A 1 107 ? -12.487 8.916 16.018 1.00 92.38 107 GLU A O 1
ATOM 860 N N . GLY A 1 108 ? -10.632 7.722 15.604 1.00 89.31 108 GLY A N 1
ATOM 861 C CA . GLY A 1 108 ? -11.324 6.547 15.082 1.00 89.31 108 GLY A CA 1
ATOM 862 C C . GLY A 1 108 ? -11.731 5.537 16.148 1.00 89.31 108 GLY A C 1
ATOM 863 O O . GLY A 1 108 ? -12.756 4.881 15.982 1.00 89.31 108 GLY A O 1
ATOM 864 N N . VAL A 1 109 ? -10.938 5.390 17.211 1.00 91.50 109 VAL A N 1
ATOM 865 C CA . VAL A 1 109 ? -11.170 4.368 18.249 1.00 91.50 109 VAL A CA 1
ATOM 866 C C . VAL A 1 109 ? -11.763 4.933 19.539 1.00 91.50 109 VAL A C 1
ATOM 868 O O . VAL A 1 109 ? -12.355 4.180 20.310 1.00 91.50 109 VAL A O 1
ATOM 871 N N . GLY A 1 110 ? -11.652 6.241 19.774 1.00 89.62 110 GLY A N 1
ATOM 872 C CA . GLY A 1 110 ? -12.113 6.895 20.996 1.00 89.62 110 GLY A CA 1
ATOM 873 C C . GLY A 1 110 ? -11.525 6.240 22.246 1.00 89.62 110 GLY A C 1
ATOM 874 O O . GLY A 1 110 ? -10.320 6.021 22.344 1.00 89.62 110 GLY A O 1
ATOM 875 N N . GLU A 1 111 ? -12.399 5.885 23.187 1.00 90.00 111 GLU A N 1
ATOM 876 C CA . GLU A 1 111 ? -12.046 5.202 24.440 1.00 90.00 111 GLU A CA 1
ATOM 877 C C . GLU A 1 111 ? -12.152 3.667 24.345 1.00 90.00 111 GLU A C 1
ATOM 879 O O . GLU A 1 111 ? -12.135 2.960 25.359 1.00 90.00 111 GLU A O 1
ATOM 884 N N . ALA A 1 112 ? -12.307 3.121 23.134 1.00 91.00 112 ALA A N 1
ATOM 885 C CA . ALA A 1 112 ? -12.446 1.686 22.952 1.00 91.00 112 ALA A CA 1
ATOM 886 C C . ALA A 1 112 ? -11.194 0.948 23.444 1.00 91.00 112 ALA A C 1
ATOM 888 O O . ALA A 1 112 ? -10.063 1.282 23.102 1.00 91.00 112 ALA A O 1
ATOM 889 N N . ARG A 1 113 ? -11.411 -0.120 24.215 1.00 91.44 113 ARG A N 1
ATOM 890 C CA . ARG A 1 113 ? -10.331 -1.004 24.685 1.00 91.44 113 ARG A CA 1
ATOM 891 C C . ARG A 1 113 ? -9.961 -2.081 23.675 1.00 91.44 113 ARG A C 1
ATOM 893 O O . ARG A 1 113 ? -8.912 -2.695 23.801 1.00 91.44 113 ARG A O 1
ATOM 900 N N . ASN A 1 114 ? -10.830 -2.333 22.699 1.00 93.94 114 ASN A N 1
ATOM 901 C CA . ASN A 1 114 ? -10.637 -3.353 21.679 1.00 93.94 114 ASN A CA 1
ATOM 902 C C . ASN A 1 114 ? -11.142 -2.847 20.324 1.00 93.94 114 ASN A C 1
ATOM 904 O O . ASN A 1 114 ? -12.204 -2.228 20.256 1.00 93.94 114 ASN A O 1
ATOM 908 N N . ALA A 1 115 ? -10.429 -3.182 19.252 1.00 93.25 115 ALA A N 1
ATOM 909 C CA . ALA A 1 115 ? -10.889 -3.049 17.875 1.00 93.25 115 ALA A CA 1
ATOM 910 C C . ALA A 1 115 ? -11.238 -4.437 17.320 1.00 93.25 115 ALA A C 1
ATOM 912 O O . ALA A 1 115 ? -10.477 -5.387 17.496 1.00 93.25 115 ALA A O 1
ATOM 913 N N . VAL A 1 116 ? -12.386 -4.568 16.653 1.00 95.00 116 VAL A N 1
ATOM 914 C CA . VAL A 1 116 ? -12.817 -5.830 16.031 1.00 95.00 116 VAL A CA 1
ATOM 915 C C . VAL A 1 116 ? -12.820 -5.661 14.517 1.00 95.00 116 VAL A C 1
ATOM 917 O O . VAL A 1 116 ? -13.577 -4.862 13.972 1.00 95.00 116 VAL A O 1
ATOM 920 N N . PHE A 1 117 ? -11.982 -6.431 13.837 1.00 95.00 117 PHE A N 1
ATOM 921 C CA . PHE A 1 117 ? -11.911 -6.487 12.383 1.00 95.00 117 PHE A CA 1
ATOM 922 C C . PHE A 1 117 ? -12.791 -7.620 11.878 1.00 95.00 117 PHE A C 1
ATOM 924 O O . PHE A 1 117 ? -12.611 -8.760 12.293 1.00 95.00 117 PHE A O 1
ATOM 931 N N . HIS A 1 118 ? -13.713 -7.324 10.968 1.00 96.62 118 HIS A N 1
ATOM 932 C CA . HIS A 1 118 ? -14.528 -8.326 10.284 1.00 96.62 118 HIS A CA 1
ATOM 933 C C . HIS A 1 118 ? -13.977 -8.566 8.880 1.00 96.62 118 HIS A C 1
ATOM 935 O O . HIS A 1 118 ? -13.619 -7.610 8.193 1.00 96.62 118 HIS A O 1
ATOM 941 N N . TYR A 1 119 ? -13.925 -9.824 8.443 1.00 96.00 119 TYR A N 1
ATOM 942 C CA . TYR A 1 119 ? -13.483 -10.177 7.095 1.00 96.00 119 TYR A CA 1
ATOM 943 C C . TYR A 1 119 ? -14.466 -11.123 6.411 1.00 96.00 119 TYR A C 1
ATOM 945 O O . TYR A 1 119 ? -15.154 -11.913 7.062 1.00 96.00 119 TYR A O 1
ATOM 953 N N . LEU A 1 120 ? -14.508 -11.025 5.083 1.00 96.75 120 LEU A N 1
ATOM 954 C CA . L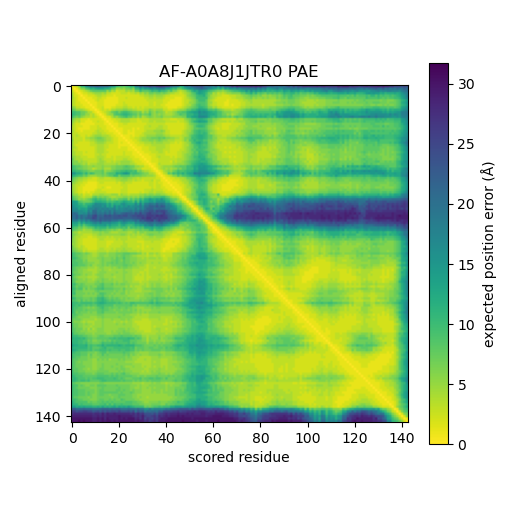EU A 1 120 ? -15.310 -11.853 4.190 1.00 96.75 120 LEU A CA 1
ATOM 955 C C . LEU A 1 120 ? -14.404 -12.385 3.080 1.00 96.75 120 LEU A C 1
ATOM 957 O O . LEU A 1 120 ? -13.643 -11.621 2.486 1.00 96.75 120 LEU A O 1
ATOM 961 N N . VAL A 1 121 ? -14.528 -13.669 2.765 1.00 95.19 121 VAL A N 1
ATOM 962 C CA . VAL A 1 121 ? -13.907 -14.283 1.589 1.00 95.19 121 VAL A CA 1
ATOM 963 C C . VAL A 1 121 ? -14.994 -14.483 0.545 1.00 95.19 121 VAL A C 1
ATOM 965 O O . VAL A 1 121 ? -16.028 -15.097 0.820 1.00 95.19 121 VAL A O 1
ATOM 968 N N . MET A 1 122 ? -14.772 -13.952 -0.657 1.00 96.38 122 MET A N 1
ATOM 969 C CA . MET A 1 122 ? -15.722 -14.045 -1.763 1.00 96.38 122 MET A CA 1
ATOM 970 C C . MET A 1 122 ? -15.172 -14.919 -2.886 1.00 96.38 122 MET A C 1
ATOM 972 O O . MET A 1 122 ? -14.030 -14.757 -3.304 1.00 96.38 122 MET A O 1
ATOM 976 N N . ALA A 1 123 ? -16.009 -15.805 -3.422 1.00 96.62 123 ALA A N 1
ATOM 977 C CA . ALA A 1 123 ? -15.699 -16.585 -4.614 1.00 96.62 123 ALA A CA 1
ATOM 978 C C . ALA A 1 123 ? -16.965 -16.808 -5.445 1.00 96.62 123 ALA A C 1
ATOM 980 O O . ALA A 1 123 ? -18.043 -17.053 -4.904 1.00 96.62 123 ALA A O 1
ATOM 981 N N . LYS A 1 124 ? -16.841 -16.737 -6.778 1.00 96.50 124 LYS A N 1
ATOM 982 C CA . LYS A 1 124 ? -17.960 -16.931 -7.723 1.00 96.50 124 LYS A CA 1
ATOM 983 C C . LYS A 1 124 ? -19.201 -16.083 -7.372 1.00 96.50 124 LYS A C 1
ATOM 985 O O . LYS A 1 124 ? -20.322 -16.577 -7.423 1.00 96.50 124 LYS A O 1
ATOM 990 N N . GLY A 1 125 ? -18.989 -14.830 -6.962 1.00 96.44 125 GLY A N 1
ATOM 991 C CA . GLY A 1 125 ? -20.066 -13.881 -6.651 1.00 96.44 125 GLY A CA 1
ATOM 992 C C . GLY A 1 125 ? -20.791 -14.095 -5.315 1.00 96.44 125 GLY A C 1
ATOM 993 O O . GLY A 1 125 ? -21.822 -13.470 -5.094 1.00 96.44 125 GLY A O 1
ATOM 994 N N . ARG A 1 126 ? -20.285 -14.953 -4.418 1.00 97.50 126 ARG A N 1
ATOM 995 C CA . ARG A 1 126 ? -20.871 -15.198 -3.088 1.00 97.50 126 ARG A CA 1
ATOM 996 C C . ARG A 1 126 ? -19.823 -15.198 -1.982 1.00 97.50 126 ARG A C 1
ATOM 998 O O . ARG A 1 126 ? -18.646 -15.438 -2.242 1.00 97.50 126 ARG A O 1
ATOM 1005 N N . ILE A 1 127 ? -20.277 -14.979 -0.750 1.00 98.00 127 ILE A N 1
ATOM 1006 C CA . ILE A 1 127 ? -19.464 -15.140 0.460 1.00 98.00 127 ILE A CA 1
ATOM 1007 C C . ILE A 1 127 ? -19.299 -16.639 0.716 1.00 98.00 127 ILE A C 1
ATOM 1009 O O . ILE A 1 127 ? -20.289 -17.360 0.838 1.00 98.00 127 ILE A O 1
ATOM 1013 N N . VAL A 1 128 ? -18.053 -17.103 0.764 1.00 97.19 128 VAL A N 1
ATOM 1014 C CA . VAL A 1 128 ? -17.708 -18.506 1.037 1.00 97.19 128 VAL A CA 1
ATOM 1015 C C . VAL A 1 128 ? -17.173 -18.712 2.450 1.00 97.19 128 VAL A C 1
ATOM 1017 O O . VAL A 1 128 ? -17.316 -19.802 2.989 1.00 97.19 128 VAL A O 1
ATOM 1020 N N . GLU A 1 129 ? -16.625 -17.665 3.068 1.00 95.81 129 GLU A N 1
ATOM 1021 C CA . GLU A 1 129 ? -16.125 -17.689 4.443 1.00 95.81 129 GLU A CA 1
ATOM 1022 C C . GLU A 1 129 ? -16.234 -16.292 5.066 1.00 95.81 129 GLU A C 1
ATOM 1024 O O . GLU A 1 129 ? -16.228 -15.278 4.362 1.00 95.81 129 GLU A O 1
ATOM 1029 N N . ASN A 1 130 ? -16.365 -16.226 6.389 1.00 96.88 130 ASN A N 1
ATOM 1030 C CA . ASN A 1 130 ? -16.336 -14.982 7.145 1.00 96.88 130 ASN A CA 1
ATOM 1031 C C . ASN A 1 130 ? -15.735 -15.211 8.530 1.00 96.88 130 ASN A C 1
ATOM 1033 O O . ASN A 1 130 ? -15.738 -16.327 9.046 1.00 96.88 130 ASN A O 1
ATOM 1037 N N . GLY A 1 131 ? -15.271 -14.133 9.151 1.00 97.06 131 GLY A N 1
ATOM 1038 C CA . GLY A 1 131 ? -14.795 -14.195 10.519 1.00 97.06 131 GLY A CA 1
ATOM 1039 C C . GLY A 1 131 ? -14.519 -12.827 11.114 1.00 97.06 131 GLY A C 1
ATOM 1040 O O . GLY A 1 131 ? -14.835 -11.780 10.538 1.00 97.06 131 GLY A O 1
ATOM 1041 N N . LYS A 1 132 ? -13.932 -12.853 12.310 1.00 97.12 132 LYS A N 1
ATOM 1042 C CA . LYS A 1 132 ? -13.511 -11.652 13.023 1.00 97.12 132 LYS A CA 1
ATOM 1043 C C . LYS A 1 132 ? -12.174 -11.842 13.724 1.00 97.12 132 LYS A C 1
ATOM 1045 O O . LYS A 1 132 ? -11.842 -12.948 14.144 1.00 97.12 132 LYS A O 1
ATOM 1050 N N . HIS A 1 133 ? -11.450 -10.746 13.893 1.00 95.38 133 HIS A N 1
ATOM 1051 C CA . HIS A 1 133 ? -10.216 -10.674 14.658 1.00 95.38 133 HIS A CA 1
ATOM 1052 C C . HIS A 1 133 ? -10.302 -9.520 15.658 1.00 95.38 133 HIS A C 1
ATOM 1054 O O . HIS A 1 133 ? -10.591 -8.390 15.269 1.00 95.38 133 HIS A O 1
ATOM 1060 N N . THR A 1 134 ? -10.071 -9.800 16.939 1.00 95.56 134 THR A N 1
ATOM 1061 C CA . THR A 1 134 ? -10.116 -8.788 18.002 1.00 95.56 134 THR A CA 1
ATOM 1062 C C . THR A 1 134 ? -8.701 -8.389 18.392 1.00 95.56 134 THR A C 1
ATOM 1064 O O . THR A 1 134 ? -7.908 -9.236 18.795 1.00 95.56 134 THR A O 1
ATOM 1067 N N . LEU A 1 135 ? -8.417 -7.095 18.318 1.00 94.12 135 LEU A N 1
ATOM 1068 C CA . LEU A 1 135 ? -7.173 -6.474 18.744 1.00 94.12 135 LEU A CA 1
ATOM 1069 C C . LEU A 1 135 ? -7.415 -5.692 20.037 1.00 94.12 135 LEU A C 1
ATOM 1071 O O . LEU A 1 135 ? -8.279 -4.817 20.065 1.00 94.12 135 LEU A O 1
ATOM 1075 N N . ALA A 1 136 ? -6.637 -5.968 21.081 1.00 93.19 136 ALA A N 1
ATOM 1076 C CA . ALA A 1 136 ? -6.623 -5.131 22.276 1.00 93.19 136 ALA A CA 1
ATOM 1077 C C . ALA A 1 136 ? -5.893 -3.813 21.980 1.00 93.19 136 ALA A C 1
ATOM 1079 O O . ALA A 1 136 ? -4.756 -3.816 21.505 1.00 93.19 136 ALA A O 1
ATOM 1080 N N . LEU A 1 137 ? -6.553 -2.690 22.251 1.00 90.25 137 LEU A N 1
ATOM 1081 C CA . LEU A 1 137 ? -5.986 -1.356 22.106 1.00 90.25 137 LEU A CA 1
ATOM 1082 C C . LEU A 1 137 ? -5.371 -0.968 23.443 1.00 90.25 137 LEU A C 1
ATOM 1084 O O . LEU A 1 137 ? -6.059 -0.897 24.462 1.00 90.25 137 LEU A O 1
ATOM 1088 N N . ILE A 1 138 ? -4.062 -0.742 23.447 1.00 77.00 138 ILE A N 1
ATOM 1089 C CA . ILE A 1 138 ? -3.389 -0.208 24.624 1.00 77.00 138 ILE A CA 1
ATOM 1090 C C . ILE A 1 138 ? -3.763 1.276 24.692 1.00 77.00 138 ILE A C 1
ATOM 1092 O O . ILE A 1 138 ? -3.530 1.989 23.714 1.00 77.00 138 ILE A O 1
ATOM 1096 N N . PRO A 1 139 ? -4.350 1.764 25.798 1.00 63.09 139 PRO A N 1
ATOM 1097 C CA . PRO A 1 139 ? -4.600 3.187 25.953 1.00 63.09 139 PRO A CA 1
ATOM 1098 C C . PRO A 1 139 ? -3.269 3.931 25.858 1.00 63.09 139 PRO A C 1
ATOM 1100 O O . PRO A 1 139 ? -2.315 3.573 26.554 1.00 63.09 139 PRO A O 1
ATOM 1103 N N . ASN A 1 140 ? -3.199 4.968 25.020 1.00 57.94 140 ASN A N 1
ATOM 1104 C CA . ASN A 1 140 ? -2.091 5.913 25.086 1.00 57.94 140 ASN A CA 1
ATOM 1105 C C . ASN A 1 140 ? -2.056 6.461 26.517 1.00 57.94 140 ASN A C 1
ATOM 1107 O O . ASN A 1 140 ? -2.999 7.128 26.946 1.00 57.94 140 ASN A O 1
ATOM 1111 N N . GLN A 1 141 ? -0.996 6.157 27.268 1.00 42.56 141 GLN A N 1
ATOM 1112 C CA . GLN A 1 141 ? -0.717 6.881 28.500 1.00 42.56 141 GLN A CA 1
ATOM 1113 C C . GLN A 1 141 ? -0.383 8.308 28.078 1.00 42.56 141 GLN A C 1
ATOM 1115 O O . GLN A 1 141 ? 0.682 8.555 27.515 1.00 42.56 141 GLN A O 1
ATOM 1120 N N . GLY A 1 142 ? -1.350 9.212 28.240 1.00 43.06 142 GLY A N 1
ATOM 1121 C CA . GLY A 1 142 ? -1.164 10.626 27.953 1.00 43.06 142 GLY A CA 1
ATOM 1122 C C . GLY A 1 142 ? 0.070 11.141 28.686 1.00 43.06 142 GLY A C 1
ATOM 1123 O O . GLY A 1 142 ? 0.205 10.930 29.892 1.00 43.06 142 GLY A O 1
ATOM 1124 N N . LYS A 1 143 ? 0.969 11.778 27.940 1.00 31.66 143 LYS A N 1
ATOM 1125 C CA . LYS A 1 143 ? 1.950 12.703 28.492 1.00 31.66 143 LYS A CA 1
ATOM 1126 C C . LYS A 1 143 ? 1.452 14.115 28.241 1.00 31.66 143 LYS A C 1
ATOM 1128 O O . LYS A 1 143 ? 0.957 14.344 27.114 1.00 31.66 143 LYS A O 1
#

Solvent-accessible surface area (backbone atoms only — not comparable to full-atom values): 9514 Å² total; per-residue (Å²): 105,77,68,46,68,35,41,40,34,46,56,88,86,74,47,67,48,81,46,61,25,40,66,87,69,50,68,90,86,84,79,88,63,88,86,63,84,63,68,54,42,40,38,33,42,40,46,66,80,56,73,90,70,92,58,97,84,68,91,66,66,83,52,78,64,54,75,47,75,48,68,61,82,88,46,96,45,66,38,48,78,43,75,56,83,74,98,63,88,81,62,85,96,59,91,79,87,80,51,72,50,74,45,85,30,64,80,57,50,63,89,53,58,58,50,74,47,75,50,75,42,73,57,98,92,38,79,77,48,73,54,75,48,79,42,79,45,77,77,80,78,82,127

Sequence (143 aa):
MSNETVVVYVGNDGTNFTYTTGQDGTAEFSIDTSSFQLSSVRIKASYKTGDYCSGHRWLTASYEEDTRTVNHFYSRSKSFLKLQPIHRTLECQIVEKVNVHYILTPEGVGEARNAVFHYLVMAKGRIVENGKHTLALIPNQGK

Organism: Xenopus tropicalis (NCBI:txid8364)

Nearest PDB structures (foldseek):
  7q1y-assembly2_B  TM=8.480E-01  e=5.974E-04  Homo sapiens
  6tav-assembly1_D  TM=7.763E-01  e=1.450E-03  Homo sapiens
  7q62-assembly1_A  TM=8.353E-01  e=4.908E-03  Homo sapiens
  3qwq-assembly1_B  TM=3.692E-01  e=4.241E+00  Homo sapiens

InterPro domains:
  IPR040839 Macroglobulin domain MG4 [PF17789] (1-64)
  IPR050473 Alpha-2-macroglobulin/Complement system [PTHR11412] (3-135)